Protein AF-A0A832TUD6-F1 (afdb_monomer)

Foldseek 3Di:
DVVLVVVLVVVVVVLVVQLVVLVVDPDPVSVVSNVVSVVVNVVSVCSVVVVVVVVVVVVVCCVPPVPPPDD

Mean predicted aligned error: 7.3 Å

Radius of gyration: 18.32 Å; Cα contacts (8 Å, |Δi|>4): 26; chains: 1; bounding box: 36×19×51 Å

Solvent-accessible surface area (backbone atoms only — not comparable to full-atom values): 4051 Å² total; per-residue (Å²): 114,69,67,57,58,54,48,47,52,64,50,50,53,59,50,50,52,50,46,55,60,27,67,75,47,88,49,72,63,24,54,52,50,45,52,52,49,50,57,51,51,54,52,47,52,49,53,56,48,57,48,54,51,52,51,51,53,53,53,49,44,36,73,76,67,56,64,80,83,71,136

Nearest PDB structures (foldseek):
  2ic6-assembly1_A  TM=7.313E-01  e=1.823E+00  Orthohantavirus sinnombreense
  7cg3-assembly1_E  TM=6.571E-01  e=4.273E+00  Thermochaetoides thermophila

Secondary structure (DSSP, 8-state):
-HHHHHHHHHHHHHHHHHHHHHHT--SHHHHHHHHHHHHHHHHHHHHHHHHHHHHHHHHHHHHHH-TT---

pLDDT: mean 87.02, std 13.54, range [39.97, 98.5]

Structure (mmCIF, N/CA/C/O backbone):
data_AF-A0A832TUD6-F1
#
_entry.id   AF-A0A832TUD6-F1
#
loop_
_atom_site.group_PDB
_atom_site.id
_atom_site.type_symbol
_atom_site.label_atom_id
_atom_site.label_alt_id
_atom_site.label_comp_id
_atom_site.label_asym_id
_atom_site.label_entity_id
_atom_site.label_seq_id
_atom_site.pdbx_PDB_ins_code
_atom_site.Cartn_x
_atom_site.Cartn_y
_atom_site.Cartn_z
_atom_site.occupancy
_atom_site.B_iso_or_equiv
_atom_site.auth_seq_id
_atom_site.auth_comp_id
_atom_site.auth_asym_id
_atom_site.auth_atom_id
_atom_site.pdbx_PDB_model_num
ATOM 1 N N . MET A 1 1 ? -9.387 4.442 15.858 1.00 59.22 1 MET A N 1
ATOM 2 C CA . MET A 1 1 ? -10.128 3.437 15.058 1.00 59.22 1 MET A CA 1
ATOM 3 C C . MET A 1 1 ? -10.113 3.818 13.594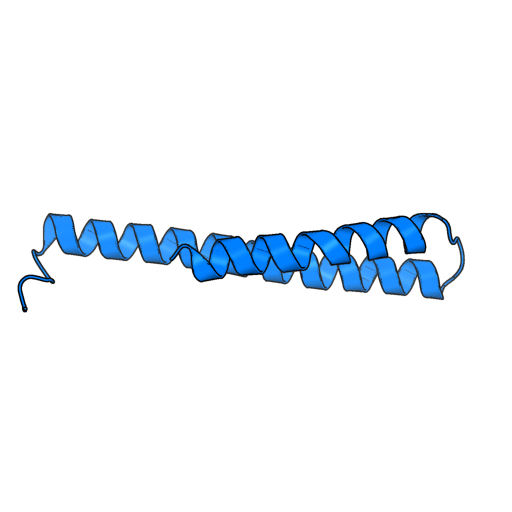 1.00 59.22 1 MET A C 1
ATOM 5 O O . MET A 1 1 ? -9.271 3.290 12.892 1.00 59.22 1 MET A O 1
ATOM 9 N N . GLN A 1 2 ? -10.942 4.772 13.155 1.00 64.62 2 GLN A N 1
ATOM 10 C CA . GLN A 1 2 ? -10.997 5.203 11.748 1.00 64.62 2 GLN A CA 1
ATOM 11 C C . GLN A 1 2 ? -9.654 5.706 11.211 1.00 64.62 2 GLN A C 1
ATOM 13 O O . GLN A 1 2 ? -9.284 5.377 10.096 1.00 64.62 2 GLN A O 1
ATOM 18 N N . GLN A 1 3 ? -8.888 6.419 12.037 1.00 74.00 3 GLN A N 1
ATOM 19 C CA . GLN A 1 3 ? -7.641 7.052 11.614 1.00 74.00 3 GLN A CA 1
ATOM 20 C C . GLN A 1 3 ? -6.582 6.069 11.078 1.00 74.00 3 GLN A C 1
ATOM 22 O O . GLN A 1 3 ? -5.861 6.428 10.158 1.00 74.00 3 GLN A O 1
ATOM 27 N N . PHE A 1 4 ? -6.509 4.837 11.601 1.00 76.19 4 PHE A N 1
ATOM 28 C CA . PHE A 1 4 ? -5.527 3.843 11.143 1.00 76.19 4 PHE A CA 1
ATOM 29 C C . PHE A 1 4 ? -5.939 3.164 9.837 1.00 76.19 4 PHE A C 1
ATOM 31 O O . PHE A 1 4 ? -5.105 3.040 8.951 1.00 76.19 4 PHE A O 1
ATOM 38 N N . ALA A 1 5 ? -7.216 2.798 9.684 1.00 79.75 5 ALA A N 1
ATOM 39 C CA . ALA A 1 5 ? -7.726 2.265 8.419 1.00 79.75 5 ALA A CA 1
ATOM 40 C C . ALA A 1 5 ? -7.609 3.313 7.300 1.00 79.75 5 ALA A C 1
ATOM 42 O O . ALA A 1 5 ? -7.069 3.035 6.237 1.00 79.75 5 ALA A O 1
ATOM 43 N N . THR A 1 6 ? -7.999 4.563 7.584 1.00 87.31 6 THR A N 1
ATOM 44 C CA . THR A 1 6 ? -7.826 5.680 6.647 1.00 87.31 6 THR A CA 1
ATOM 45 C C . THR A 1 6 ? -6.358 5.909 6.291 1.00 87.31 6 THR A C 1
ATOM 47 O O .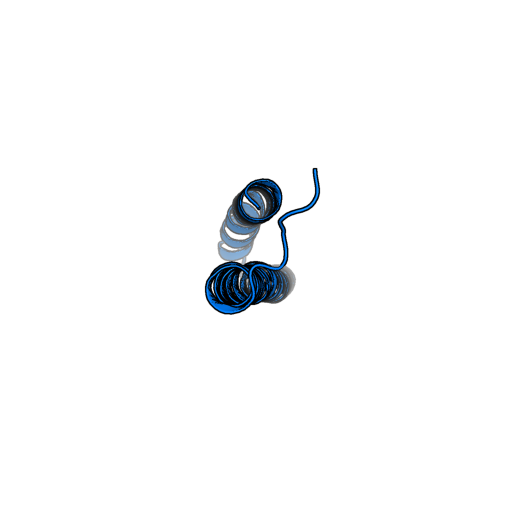 THR A 1 6 ? -6.057 6.181 5.134 1.00 87.31 6 THR A O 1
ATOM 50 N N . LEU A 1 7 ? -5.438 5.784 7.253 1.00 89.81 7 LEU A N 1
ATOM 51 C CA . LEU A 1 7 ? -4.007 5.902 6.985 1.00 89.81 7 LEU A CA 1
ATOM 52 C C . LEU A 1 7 ? -3.494 4.750 6.107 1.00 89.81 7 LEU A C 1
ATOM 54 O O . LEU A 1 7 ? -2.765 5.007 5.155 1.00 89.81 7 LEU A O 1
ATOM 58 N N . ASN A 1 8 ? -3.897 3.506 6.383 1.00 91.75 8 ASN A N 1
ATOM 59 C CA . ASN A 1 8 ? -3.535 2.347 5.563 1.00 91.75 8 ASN A CA 1
ATOM 60 C C . ASN A 1 8 ? -4.005 2.518 4.112 1.00 91.75 8 ASN A C 1
ATOM 62 O O . ASN A 1 8 ? -3.211 2.339 3.188 1.00 91.75 8 ASN A O 1
ATOM 66 N N . ASP A 1 9 ? -5.245 2.960 3.904 1.00 91.56 9 ASP A N 1
ATOM 67 C CA . ASP A 1 9 ? -5.777 3.240 2.566 1.00 91.56 9 ASP A CA 1
ATOM 68 C C . ASP A 1 9 ? -5.008 4.377 1.871 1.00 91.56 9 ASP A C 1
ATOM 70 O O . ASP A 1 9 ? -4.657 4.286 0.691 1.00 91.56 9 ASP A O 1
ATOM 74 N N . GLN A 1 10 ? -4.676 5.439 2.613 1.00 95.38 10 GLN A N 1
ATOM 75 C CA . GLN A 1 10 ? -3.870 6.550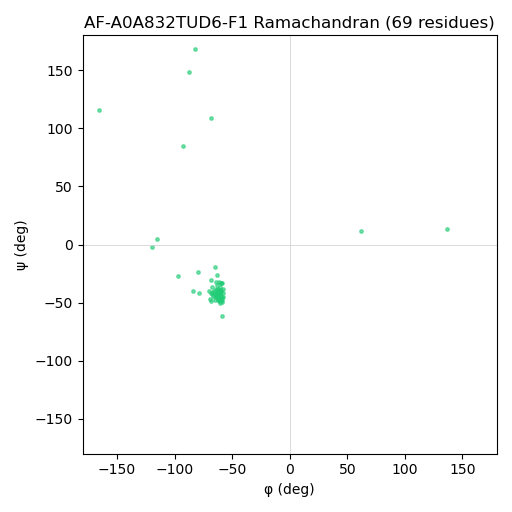 2.104 1.00 95.38 10 GLN A CA 1
ATOM 76 C C . GLN A 1 10 ? -2.449 6.134 1.712 1.00 95.38 10 GLN A C 1
ATOM 78 O O . GLN A 1 10 ? -1.874 6.785 0.844 1.00 95.38 10 GLN A O 1
ATOM 83 N N . ILE A 1 11 ? -1.892 5.071 2.301 1.00 96.31 11 ILE A N 1
ATOM 84 C CA . ILE A 1 11 ? -0.588 4.510 1.919 1.00 96.31 11 ILE A CA 1
ATOM 85 C C . ILE A 1 11 ? -0.729 3.538 0.736 1.00 96.31 11 ILE A C 1
ATOM 87 O O . ILE A 1 11 ? 0.094 3.579 -0.181 1.00 96.31 11 ILE A O 1
ATOM 91 N N . ARG A 1 12 ? -1.781 2.704 0.693 1.00 96.19 12 ARG A N 1
ATOM 92 C CA . ARG A 1 12 ? -2.029 1.779 -0.434 1.00 96.19 12 ARG A CA 1
ATOM 93 C C . ARG A 1 12 ? -2.205 2.512 -1.767 1.00 96.19 12 ARG A C 1
ATOM 95 O O . ARG A 1 12 ? -1.766 2.008 -2.802 1.00 96.19 12 ARG A O 1
ATOM 102 N N . ASN A 1 13 ? -2.785 3.714 -1.760 1.00 96.69 13 ASN A N 1
ATOM 103 C CA . ASN A 1 13 ? -2.971 4.525 -2.969 1.00 96.69 13 ASN A CA 1
ATOM 104 C C . ASN A 1 13 ? -1.650 4.866 -3.699 1.00 96.69 13 ASN A C 1
ATOM 106 O O . ASN A 1 13 ? -1.480 4.445 -4.845 1.00 96.69 13 ASN A O 1
ATOM 110 N N . PRO A 1 14 ? -0.685 5.583 -3.093 1.00 98.25 14 PRO A N 1
ATOM 111 C CA . PRO A 1 14 ? 0.604 5.846 -3.727 1.00 98.25 14 PRO A CA 1
ATOM 112 C C . PRO A 1 14 ? 1.411 4.563 -3.969 1.00 98.25 14 PRO A C 1
ATOM 114 O O . PRO A 1 14 ? 2.102 4.478 -4.983 1.00 98.25 14 PRO A O 1
ATOM 117 N N . LEU A 1 15 ? 1.291 3.542 -3.110 1.00 98.25 15 LEU A N 1
ATOM 118 C CA . LEU A 1 15 ? 1.934 2.244 -3.333 1.00 98.25 15 LEU A CA 1
ATOM 119 C C . LEU A 1 15 ? 1.456 1.581 -4.635 1.00 98.25 15 LEU A C 1
ATOM 121 O O . LEU A 1 15 ? 2.271 1.078 -5.405 1.00 98.25 15 LEU A O 1
ATOM 125 N N . SER A 1 16 ? 0.155 1.656 -4.926 1.00 98.06 16 SER A N 1
ATOM 126 C CA . SER A 1 16 ? -0.429 1.146 -6.172 1.00 98.06 16 SER A CA 1
ATOM 127 C C . SER A 1 16 ? 0.140 1.859 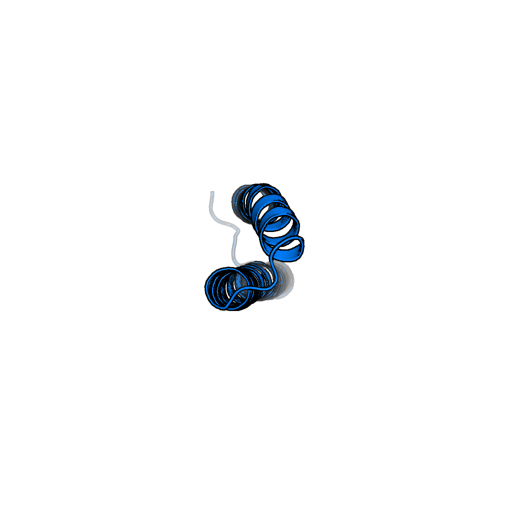-7.401 1.00 98.06 16 SER A C 1
ATOM 129 O O . SER A 1 16 ? 0.444 1.219 -8.407 1.00 98.06 16 SER A O 1
ATOM 131 N N . VAL A 1 17 ? 0.352 3.178 -7.312 1.00 98.38 17 VAL A N 1
ATOM 132 C CA . VAL A 1 17 ? 0.999 3.958 -8.380 1.00 98.38 17 VAL A CA 1
ATOM 133 C C . VAL A 1 17 ? 2.454 3.521 -8.574 1.00 98.38 17 VAL A C 1
ATOM 135 O O . VAL A 1 17 ? 2.886 3.347 -9.711 1.00 98.38 17 VAL A O 1
ATOM 138 N N . ILE A 1 18 ? 3.202 3.285 -7.491 1.00 98.31 18 ILE A N 1
ATOM 139 C CA . ILE A 1 18 ? 4.585 2.782 -7.554 1.00 98.31 18 ILE A CA 1
ATOM 140 C C . ILE A 1 18 ? 4.638 1.412 -8.238 1.00 98.31 18 ILE A C 1
ATOM 142 O O . ILE A 1 18 ? 5.455 1.213 -9.136 1.00 98.31 18 ILE A O 1
ATOM 146 N N . VAL A 1 19 ? 3.754 0.485 -7.854 1.00 98.31 19 VAL A N 1
ATOM 147 C CA . VAL A 1 19 ? 3.661 -0.851 -8.464 1.00 98.31 19 VAL A CA 1
ATOM 148 C C . VAL A 1 19 ? 3.347 -0.751 -9.952 1.00 98.31 19 VAL A C 1
ATOM 150 O O . VAL A 1 19 ? 3.998 -1.413 -10.755 1.00 98.31 19 VAL A O 1
ATOM 153 N N . MET A 1 20 ? 2.392 0.102 -10.333 1.00 98.19 20 MET A N 1
ATOM 154 C CA . MET A 1 20 ? 2.054 0.341 -11.736 1.00 98.19 20 MET A CA 1
ATOM 155 C C . MET A 1 20 ? 3.271 0.847 -12.523 1.00 98.19 20 MET A C 1
ATOM 157 O O . MET A 1 20 ? 3.589 0.294 -13.571 1.00 98.19 20 MET A O 1
ATOM 161 N N . LEU A 1 21 ? 3.969 1.869 -12.014 1.00 98.06 21 LEU A N 1
ATOM 162 C CA . LEU A 1 21 ? 5.143 2.450 -12.672 1.00 98.06 21 LEU A CA 1
ATOM 163 C C . LEU A 1 21 ? 6.277 1.431 -12.827 1.00 98.06 21 LEU A C 1
ATOM 165 O O . LEU A 1 21 ? 6.842 1.304 -13.911 1.00 98.06 21 LEU A O 1
ATOM 169 N N . ALA A 1 22 ? 6.580 0.682 -11.766 1.00 97.62 22 ALA A N 1
ATOM 170 C CA . ALA A 1 22 ? 7.608 -0.352 -11.793 1.00 97.62 22 ALA A CA 1
ATOM 171 C C . ALA A 1 22 ? 7.217 -1.541 -12.683 1.00 97.62 22 ALA A C 1
ATOM 173 O O . ALA A 1 22 ? 8.081 -2.145 -13.305 1.00 97.62 22 ALA A O 1
ATOM 174 N N . GLY A 1 23 ? 5.924 -1.852 -12.803 1.00 97.19 23 GLY A N 1
ATOM 175 C CA . GLY A 1 23 ? 5.422 -2.933 -13.653 1.00 97.19 23 GLY A CA 1
ATOM 176 C C . GLY A 1 23 ? 5.647 -2.719 -15.153 1.00 97.19 23 GLY A C 1
ATOM 177 O O . GLY A 1 23 ? 5.632 -3.689 -15.907 1.00 97.19 23 GLY A O 1
ATOM 178 N N . PHE A 1 24 ? 5.881 -1.480 -15.598 1.00 96.94 24 PHE A N 1
ATOM 179 C CA . PHE A 1 24 ? 6.252 -1.196 -16.989 1.00 96.94 24 PHE A CA 1
ATOM 180 C C . PHE A 1 24 ? 7.730 -1.466 -17.284 1.00 96.94 24 PHE A C 1
ATOM 182 O O . PHE A 1 24 ? 8.095 -1.672 -18.442 1.00 96.94 24 PHE A O 1
ATOM 189 N N . GLY A 1 25 ? 8.585 -1.444 -16.261 1.00 94.06 25 GLY A N 1
ATOM 190 C CA . GLY A 1 25 ? 10.006 -1.716 -16.405 1.00 94.06 25 GLY A CA 1
ATOM 191 C C . GLY A 1 25 ? 10.316 -3.208 -16.301 1.00 94.06 25 GLY A C 1
ATOM 192 O O . GLY A 1 25 ? 9.646 -3.968 -15.606 1.00 94.06 25 GLY A O 1
ATOM 193 N N . SER A 1 26 ? 11.350 -3.646 -17.016 1.00 93.00 26 SER A N 1
ATOM 194 C CA . SER A 1 26 ? 11.835 -5.039 -16.991 1.00 93.00 26 SER A CA 1
ATOM 195 C C . SER A 1 26 ? 13.246 -5.160 -16.411 1.00 93.00 26 SER A C 1
ATOM 197 O O . SER A 1 26 ? 13.835 -6.239 -16.444 1.00 93.00 26 SER A O 1
ATOM 199 N N . ASP A 1 27 ? 13.805 -4.050 -15.927 1.00 97.31 27 ASP A N 1
ATOM 200 C CA . ASP A 1 27 ? 15.150 -4.005 -15.369 1.00 97.31 27 ASP A CA 1
ATOM 201 C C . ASP A 1 27 ? 15.190 -4.478 -13.907 1.00 97.31 27 ASP A C 1
ATOM 203 O O . ASP A 1 27 ? 14.172 -4.646 -13.228 1.00 97.31 27 ASP A O 1
ATOM 207 N N . GLU A 1 28 ? 16.405 -4.701 -13.412 1.00 97.88 28 GLU A N 1
ATOM 208 C CA . GLU A 1 28 ? 16.642 -5.164 -12.043 1.00 97.88 28 GLU A CA 1
ATOM 209 C C . GLU A 1 28 ? 16.074 -4.190 -10.995 1.00 97.88 28 GLU A C 1
ATOM 211 O O . GLU A 1 28 ? 15.590 -4.603 -9.941 1.00 97.88 28 GLU A O 1
ATOM 216 N N . ASN A 1 29 ? 16.089 -2.888 -11.287 1.00 97.81 29 ASN A N 1
ATOM 217 C CA . ASN A 1 29 ? 15.550 -1.874 -10.385 1.00 97.81 29 ASN A CA 1
ATOM 218 C C . ASN A 1 29 ? 14.028 -1.982 -10.267 1.00 97.81 29 ASN A C 1
ATOM 220 O O . ASN A 1 29 ? 13.497 -1.909 -9.162 1.00 97.81 29 ASN A O 1
ATOM 224 N N . SER A 1 30 ? 13.334 -2.217 -11.377 1.00 98.00 30 SER A N 1
ATOM 225 C CA . SER A 1 30 ? 11.886 -2.423 -11.420 1.00 98.00 30 SER A CA 1
ATOM 226 C C . SER A 1 30 ? 11.4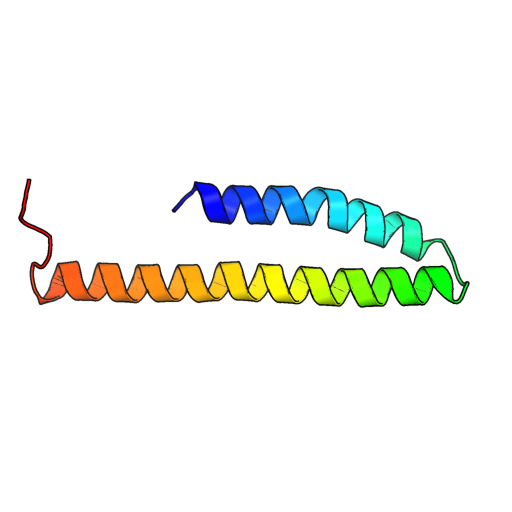85 -3.639 -10.590 1.00 98.00 30 SER A C 1
ATOM 228 O O . SER A 1 30 ? 10.564 -3.556 -9.778 1.00 98.00 30 SER A O 1
ATOM 230 N N . GLN A 1 31 ? 12.237 -4.739 -10.699 1.00 98.12 31 GLN A N 1
ATOM 231 C CA . GLN A 1 31 ? 12.017 -5.930 -9.872 1.00 98.12 31 GLN A CA 1
ATOM 232 C C . GLN A 1 31 ? 12.214 -5.635 -8.380 1.00 98.12 31 GLN A C 1
ATOM 234 O O . GLN A 1 31 ? 11.336 -5.951 -7.576 1.00 98.12 31 GLN A O 1
ATOM 239 N N . LYS A 1 32 ? 13.301 -4.948 -8.008 1.00 98.38 32 LYS A N 1
ATOM 240 C CA . LYS A 1 32 ? 13.556 -4.543 -6.615 1.00 98.38 32 LYS A CA 1
ATOM 241 C C . LYS A 1 32 ? 12.462 -3.628 -6.067 1.00 98.38 32 LYS A C 1
ATOM 243 O O . LYS A 1 32 ? 12.067 -3.775 -4.914 1.00 98.38 32 LYS A O 1
ATOM 248 N N . ILE A 1 33 ? 11.953 -2.691 -6.868 1.00 98.44 33 ILE A N 1
ATOM 249 C CA . ILE A 1 33 ? 10.853 -1.808 -6.455 1.00 98.44 33 ILE A CA 1
ATOM 250 C C . ILE A 1 33 ? 9.586 -2.626 -6.192 1.00 98.44 33 ILE A C 1
ATOM 252 O O . ILE A 1 33 ? 8.939 -2.418 -5.167 1.00 98.44 33 ILE A O 1
ATOM 256 N N . LEU A 1 34 ? 9.254 -3.580 -7.065 1.00 98.50 34 LEU A N 1
ATOM 257 C CA . LEU A 1 34 ? 8.101 -4.463 -6.874 1.00 98.50 34 LEU A CA 1
ATOM 258 C C . LEU A 1 34 ? 8.244 -5.341 -5.622 1.00 98.50 34 LEU A C 1
ATOM 260 O O . LEU A 1 34 ? 7.268 -5.528 -4.899 1.00 98.50 34 LEU A O 1
ATOM 264 N N . GLU A 1 35 ? 9.443 -5.846 -5.329 1.00 98.38 35 GLU A N 1
ATOM 265 C CA . GLU A 1 35 ? 9.722 -6.577 -4.087 1.00 98.38 35 GLU A CA 1
ATOM 266 C C . 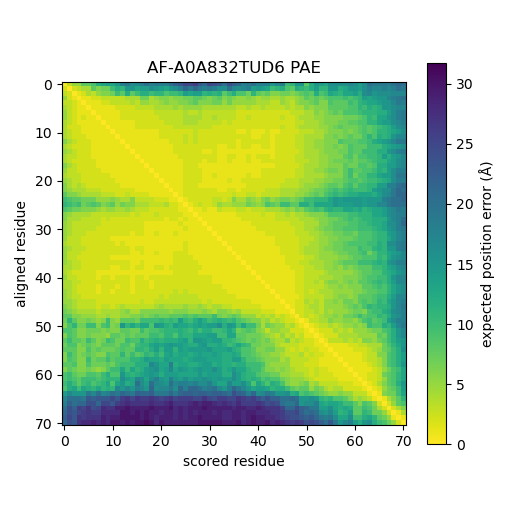GLU A 1 35 ? 9.501 -5.699 -2.852 1.00 98.38 35 GLU A C 1
ATOM 268 O O . GLU A 1 35 ? 8.756 -6.082 -1.952 1.00 98.38 35 GLU A O 1
ATOM 273 N N . ARG A 1 36 ? 10.056 -4.480 -2.835 1.00 98.38 36 ARG A N 1
ATOM 274 C CA . ARG A 1 36 ? 9.831 -3.537 -1.727 1.00 98.38 36 ARG A CA 1
ATOM 275 C C . ARG A 1 36 ? 8.376 -3.126 -1.590 1.00 98.38 36 ARG A C 1
ATOM 277 O O . ARG A 1 36 ? 7.903 -2.947 -0.471 1.00 98.38 36 ARG A O 1
ATOM 284 N N . ALA A 1 37 ? 7.653 -3.003 -2.697 1.00 98.31 37 ALA A N 1
ATOM 285 C CA . ALA A 1 37 ? 6.237 -2.695 -2.647 1.00 98.31 37 ALA A CA 1
ATOM 286 C C . ALA A 1 37 ? 5.432 -3.817 -1.970 1.00 98.31 37 ALA A C 1
ATOM 288 O O . ALA A 1 37 ? 4.550 -3.525 -1.166 1.00 98.31 37 ALA A O 1
ATOM 289 N N . ARG A 1 38 ? 5.783 -5.088 -2.217 1.00 98.19 38 ARG A N 1
ATOM 290 C CA . ARG A 1 38 ? 5.181 -6.243 -1.525 1.00 98.19 38 ARG A CA 1
ATOM 291 C C . ARG A 1 38 ? 5.518 -6.273 -0.036 1.00 98.19 38 ARG A C 1
ATOM 293 O O . ARG A 1 38 ? 4.640 -6.574 0.768 1.00 98.19 38 ARG A O 1
ATOM 300 N N . ASP A 1 39 ? 6.756 -5.938 0.336 1.00 98.25 39 ASP A N 1
ATOM 301 C CA . ASP A 1 39 ? 7.153 -5.830 1.747 1.00 98.25 39 ASP A CA 1
ATOM 302 C C . ASP A 1 39 ? 6.270 -4.806 2.482 1.00 98.25 39 ASP A C 1
ATOM 304 O O . ASP A 1 39 ? 5.772 -5.073 3.578 1.00 98.25 39 ASP A O 1
ATOM 308 N N . ILE A 1 40 ? 6.044 -3.641 1.863 1.00 97.81 40 ILE A N 1
ATOM 309 C CA . ILE A 1 40 ? 5.195 -2.582 2.421 1.00 97.81 40 ILE A CA 1
ATOM 310 C C . ILE A 1 40 ? 3.744 -3.056 2.528 1.00 97.81 40 ILE A C 1
ATOM 312 O O . ILE A 1 40 ? 3.148 -2.909 3.592 1.00 97.81 40 ILE A O 1
ATOM 316 N N . ASP A 1 41 ? 3.187 -3.652 1.473 1.00 96.81 41 ASP A N 1
ATOM 317 C CA . ASP A 1 41 ? 1.800 -4.135 1.465 1.00 96.81 41 ASP A CA 1
ATOM 318 C C . ASP A 1 41 ? 1.550 -5.163 2.585 1.00 96.81 41 ASP A C 1
ATOM 320 O O . ASP A 1 41 ? 0.597 -5.043 3.354 1.00 96.81 41 ASP A O 1
ATOM 324 N N . SER A 1 42 ? 2.501 -6.079 2.800 1.00 96.25 42 SER A N 1
ATOM 325 C CA . SER A 1 42 ? 2.455 -7.046 3.905 1.00 96.25 42 SER A CA 1
ATOM 326 C C . SER A 1 42 ? 2.433 -6.384 5.292 1.00 96.25 42 SER A C 1
ATOM 328 O O . SER A 1 42 ? 1.768 -6.862 6.216 1.00 96.25 42 SER A O 1
ATOM 330 N N . ILE A 1 43 ? 3.148 -5.268 5.471 1.00 94.56 43 ILE A N 1
ATOM 331 C CA . ILE A 1 43 ? 3.116 -4.497 6.721 1.00 94.56 43 ILE A CA 1
ATOM 332 C C . ILE A 1 43 ? 1.736 -3.857 6.921 1.00 94.56 43 ILE A C 1
ATOM 334 O O . ILE A 1 43 ? 1.206 -3.907 8.036 1.00 94.56 43 ILE A O 1
ATOM 338 N N . LEU A 1 44 ? 1.139 -3.299 5.863 1.00 93.06 44 LEU A N 1
ATOM 339 C CA . LEU A 1 44 ? -0.197 -2.692 5.916 1.00 93.06 44 LEU A CA 1
ATOM 340 C C . LEU A 1 44 ? -1.265 -3.736 6.278 1.00 93.06 44 LEU A C 1
ATOM 342 O O . LEU A 1 44 ? -2.080 -3.485 7.169 1.00 93.06 44 LEU A O 1
ATOM 346 N N . ASP A 1 45 ? -1.195 -4.937 5.699 1.00 91.56 45 ASP A N 1
ATOM 347 C CA . ASP A 1 45 ? -2.096 -6.056 6.014 1.00 91.56 45 ASP A CA 1
ATOM 348 C C . ASP A 1 45 ? -2.018 -6.483 7.486 1.00 91.56 45 ASP A C 1
ATOM 350 O O . ASP A 1 45 ? -3.033 -6.761 8.140 1.00 91.56 45 ASP A O 1
ATOM 354 N N . ARG A 1 46 ? -0.804 -6.521 8.045 1.00 89.56 46 ARG A N 1
ATOM 355 C CA . ARG A 1 46 ? -0.597 -6.849 9.463 1.00 89.56 46 ARG A CA 1
ATOM 356 C C . ARG A 1 46 ? -1.149 -5.766 10.381 1.00 89.56 46 ARG A C 1
ATOM 358 O O . ARG A 1 46 ? -1.682 -6.103 11.439 1.00 89.56 46 ARG A O 1
ATOM 365 N N . LEU A 1 47 ? -1.044 -4.496 9.990 1.00 86.94 47 LEU A N 1
ATOM 366 C CA . LEU A 1 47 ? -1.637 -3.380 10.728 1.00 86.94 47 LEU A CA 1
ATOM 367 C C . LEU A 1 47 ? -3.169 -3.460 10.725 1.00 86.94 47 LEU A C 1
ATOM 369 O O . LEU A 1 47 ? -3.773 -3.349 11.794 1.00 86.94 47 LEU A O 1
ATOM 373 N N . ASP A 1 48 ? -3.787 -3.740 9.572 1.00 84.88 48 ASP A N 1
ATOM 374 C CA . ASP A 1 48 ? -5.239 -3.939 9.463 1.00 84.88 48 ASP A CA 1
ATOM 375 C C . ASP A 1 48 ? -5.702 -5.107 10.352 1.00 84.88 48 ASP A C 1
ATOM 377 O O . ASP A 1 48 ? -6.637 -4.974 11.148 1.00 84.88 48 ASP A O 1
ATOM 381 N N . THR A 1 49 ? -5.004 -6.243 10.273 1.00 81.06 49 THR A N 1
ATOM 382 C CA . THR A 1 49 ? -5.363 -7.468 11.004 1.00 81.06 49 THR A CA 1
ATOM 383 C C . THR A 1 49 ? -5.178 -7.315 12.516 1.00 81.06 49 THR A C 1
ATOM 385 O O . THR A 1 49 ? -6.090 -7.613 13.290 1.00 81.06 49 THR A O 1
ATOM 388 N N . GLY A 1 50 ? -4.025 -6.809 12.968 1.00 78.81 50 GLY A N 1
ATOM 389 C CA . GLY A 1 50 ? -3.753 -6.602 14.395 1.00 78.81 50 GLY A CA 1
ATOM 390 C C . GLY A 1 50 ? -4.728 -5.613 15.042 1.00 78.81 50 GLY A C 1
ATOM 391 O O . GLY A 1 50 ? -5.112 -5.767 16.209 1.00 78.81 50 GLY A O 1
ATOM 392 N N . TRP A 1 51 ? -5.191 -4.630 14.268 1.00 73.69 51 TRP A N 1
ATOM 393 C CA . TRP A 1 51 ? -6.213 -3.692 14.710 1.00 73.69 51 TRP A CA 1
ATOM 394 C C . TRP A 1 51 ? -7.591 -4.345 14.861 1.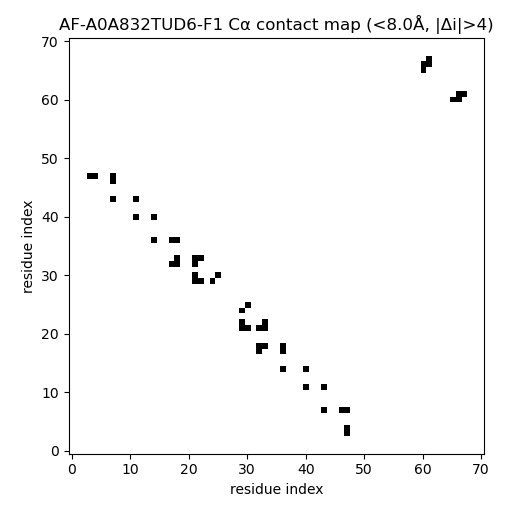00 73.69 51 TRP A C 1
ATOM 396 O O . TRP A 1 51 ? -8.246 -4.165 15.893 1.00 73.69 51 TRP A O 1
ATOM 406 N N . GLN A 1 52 ? -8.025 -5.133 13.871 1.00 78.06 52 GLN A N 1
ATOM 407 C CA . GLN A 1 52 ? -9.302 -5.852 13.927 1.00 78.06 52 GLN 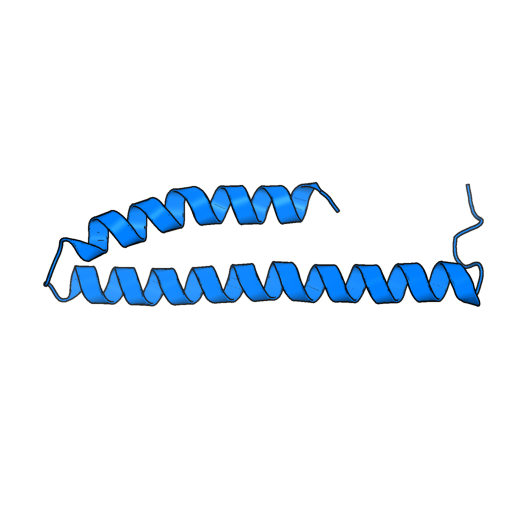A CA 1
ATOM 408 C C . GLN A 1 52 ? -9.377 -6.820 15.114 1.00 78.06 52 GLN A C 1
ATOM 410 O O . GLN A 1 52 ? -10.408 -6.891 15.788 1.00 78.06 52 GLN A O 1
ATOM 415 N N . GLU A 1 53 ? -8.290 -7.530 15.416 1.00 79.19 53 GLU A N 1
ATOM 416 C CA . GLU A 1 53 ? -8.238 -8.430 16.572 1.00 79.19 53 GLU A CA 1
ATOM 417 C C . GLU A 1 53 ? -8.305 -7.663 17.903 1.00 79.19 53 GLU A C 1
ATOM 419 O O . GLU A 1 53 ? -9.069 -8.032 18.799 1.00 79.19 53 GLU A O 1
ATOM 424 N N . SER A 1 54 ? -7.614 -6.524 18.011 1.00 80.00 54 SER A N 1
ATOM 425 C CA . SER A 1 54 ? -7.688 -5.655 19.198 1.00 80.00 54 SER A CA 1
ATOM 426 C C . SER A 1 54 ? -9.103 -5.099 19.433 1.00 80.00 54 SER A C 1
ATOM 428 O O . SER A 1 54 ? -9.582 -5.038 20.569 1.00 80.00 54 SER A O 1
ATOM 430 N N . GLU A 1 55 ? -9.817 -4.743 18.360 1.00 80.62 55 GLU A N 1
ATOM 431 C CA . GLU A 1 55 ? -11.234 -4.349 18.385 1.00 80.62 55 GLU A CA 1
ATOM 432 C C . GLU A 1 55 ? -12.135 -5.454 18.944 1.00 80.62 55 GLU A C 1
ATOM 434 O O . GLU A 1 55 ? -12.984 -5.187 19.803 1.00 80.62 55 GLU A O 1
ATOM 439 N N . LYS A 1 56 ? -11.957 -6.692 18.467 1.00 80.56 56 LYS A N 1
ATOM 440 C CA . LYS A 1 56 ? -12.745 -7.852 18.908 1.00 80.56 56 LYS A CA 1
ATOM 441 C C . LYS A 1 56 ? -12.535 -8.121 20.394 1.00 80.56 56 LYS A C 1
ATOM 443 O O . LYS A 1 56 ? -13.520 -8.237 21.125 1.00 80.56 56 LYS A O 1
ATOM 448 N N . VAL A 1 57 ? -11.281 -8.133 20.853 1.00 83.19 57 VAL A N 1
ATOM 449 C CA . VAL A 1 57 ? -10.940 -8.332 22.271 1.00 83.19 57 VAL A CA 1
ATOM 450 C C . VAL A 1 57 ? -11.547 -7.227 23.136 1.00 83.19 57 VAL A C 1
ATOM 452 O O . VAL A 1 57 ? -12.221 -7.520 24.124 1.00 83.19 57 VAL A O 1
ATOM 455 N N . ARG A 1 58 ? -11.407 -5.953 22.747 1.00 82.31 58 ARG A N 1
ATOM 456 C CA . ARG A 1 58 ? -11.982 -4.825 23.501 1.00 82.31 58 ARG A CA 1
ATOM 457 C C . ARG A 1 58 ? -13.508 -4.909 23.597 1.00 82.31 58 ARG A C 1
ATOM 459 O O . ARG A 1 58 ? -14.067 -4.686 24.671 1.00 82.31 58 ARG A O 1
ATOM 466 N N . LYS A 1 59 ? -14.193 -5.234 22.493 1.00 83.81 59 LYS A N 1
ATOM 467 C CA . LYS A 1 59 ? -15.659 -5.405 22.467 1.00 83.81 59 LYS A CA 1
ATOM 468 C C . LYS A 1 59 ? -16.103 -6.576 23.340 1.00 83.81 59 LYS A C 1
ATOM 470 O O . LYS A 1 59 ? -17.076 -6.436 24.079 1.00 83.81 59 LYS A O 1
ATOM 475 N N . PHE A 1 60 ? -15.383 -7.696 23.285 1.00 84.31 60 PHE A N 1
ATOM 476 C CA . PHE A 1 60 ? -15.638 -8.859 24.129 1.00 84.31 60 PHE A CA 1
ATOM 477 C C . PHE A 1 60 ? -15.499 -8.509 25.618 1.00 84.31 60 PHE A C 1
ATOM 479 O O . PHE A 1 60 ? -16.435 -8.728 26.386 1.00 84.31 60 PHE A O 1
ATOM 486 N N . LEU A 1 61 ? -14.389 -7.876 26.015 1.00 85.38 61 LEU A N 1
ATOM 487 C CA . LEU A 1 61 ? -14.151 -7.472 27.404 1.00 85.38 61 LEU A CA 1
ATOM 488 C C . LEU A 1 61 ? -15.211 -6.486 27.912 1.00 85.38 61 LEU A C 1
ATOM 490 O O . LEU A 1 61 ? -15.744 -6.671 29.004 1.00 85.38 61 LEU A O 1
ATOM 494 N N . LYS A 1 62 ? -15.590 -5.489 27.102 1.00 83.44 62 LYS A N 1
ATOM 495 C CA . LYS A 1 62 ? -16.653 -4.539 27.459 1.00 83.44 62 LYS A CA 1
ATOM 496 C C . LYS A 1 62 ? -18.008 -5.234 27.650 1.00 83.44 62 LYS A C 1
ATOM 498 O O . LYS A 1 62 ? -18.733 -4.897 28.580 1.00 83.44 62 LYS A O 1
ATOM 503 N N . LYS A 1 63 ? -18.345 -6.207 26.794 1.00 84.44 63 LYS A N 1
ATOM 504 C CA . LYS A 1 63 ? -19.620 -6.945 26.847 1.00 84.44 63 LYS A CA 1
ATOM 505 C C . LYS A 1 63 ? -19.712 -7.888 28.048 1.00 84.44 63 LYS A C 1
ATOM 507 O O . LYS A 1 63 ? -20.786 -8.011 28.625 1.00 84.44 63 LYS A O 1
ATOM 512 N N . HIS A 1 64 ? -18.619 -8.567 28.391 1.00 82.69 64 HIS A N 1
ATOM 513 C CA . HIS A 1 64 ? -18.634 -9.632 29.397 1.00 82.69 64 HIS A CA 1
ATOM 514 C C . HIS A 1 64 ? -18.206 -9.180 30.794 1.00 82.69 64 HIS A C 1
ATOM 516 O O . HIS A 1 64 ? -18.661 -9.765 31.771 1.00 82.69 64 HIS A O 1
ATOM 522 N N . TYR A 1 65 ? -17.374 -8.143 30.900 1.00 78.56 65 TYR A N 1
ATOM 523 C CA . TYR A 1 65 ? -16.806 -7.709 32.179 1.00 78.56 65 TYR A CA 1
ATOM 524 C C . TYR A 1 65 ? -17.173 -6.273 32.567 1.00 78.56 65 TYR A C 1
ATOM 526 O O . TYR A 1 65 ? -16.765 -5.820 33.630 1.00 78.56 65 TYR A O 1
ATOM 534 N N . GLY A 1 66 ? -17.914 -5.531 31.732 1.00 68.50 66 GLY A N 1
ATOM 535 C CA . GLY A 1 66 ? -18.331 -4.156 32.046 1.00 68.50 66 GLY A CA 1
ATOM 536 C C . GLY A 1 66 ? -17.174 -3.164 32.234 1.00 68.50 66 GLY A C 1
ATOM 537 O O . GLY A 1 66 ? -17.392 -2.046 32.695 1.00 68.50 66 GLY A O 1
ATOM 538 N N . ILE A 1 67 ? -15.942 -3.546 31.879 1.00 63.84 67 ILE A N 1
ATOM 539 C CA . ILE A 1 67 ? -14.764 -2.686 32.006 1.00 63.84 67 ILE A CA 1
ATOM 540 C C . ILE A 1 67 ? -14.915 -1.547 30.990 1.00 63.84 67 ILE A C 1
ATOM 542 O O . ILE A 1 67 ? -14.866 -1.765 29.776 1.00 63.84 67 ILE A O 1
ATOM 546 N N . GLY A 1 68 ? -15.173 -0.342 31.504 1.00 56.44 68 GLY A N 1
ATOM 547 C CA . GLY A 1 68 ? -15.476 0.859 30.718 1.00 56.44 68 GLY A CA 1
ATOM 548 C C . GLY A 1 68 ? -16.634 1.720 31.240 1.00 56.44 68 GLY A C 1
ATOM 549 O O . GL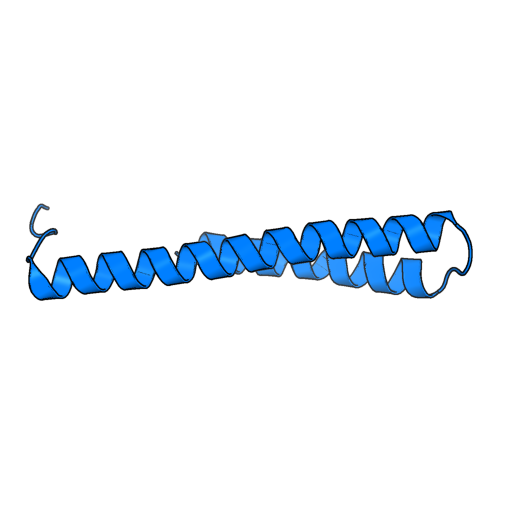Y A 1 68 ? -17.118 2.562 30.488 1.00 56.44 68 GLY A O 1
ATOM 550 N N . GLY A 1 69 ? -17.100 1.507 32.475 1.00 49.91 69 GLY A N 1
ATOM 551 C CA . GLY A 1 69 ? -17.893 2.485 33.225 1.00 49.91 69 GLY A CA 1
ATOM 552 C C . GLY A 1 69 ? -16.982 3.350 34.095 1.00 49.91 69 GLY A C 1
ATOM 553 O O . GLY A 1 69 ? -16.746 3.022 35.251 1.00 49.91 69 GLY A O 1
ATOM 554 N N . GLY A 1 70 ? -16.433 4.408 33.512 1.00 48.84 70 GLY A N 1
ATOM 555 C CA . GLY A 1 70 ? -15.641 5.437 34.179 1.00 48.84 70 GLY A CA 1
ATOM 556 C C . GLY A 1 70 ? -15.526 6.604 33.208 1.00 48.84 70 GLY A C 1
ATOM 557 O O . GLY A 1 70 ? -15.046 6.394 32.098 1.00 48.84 70 GLY A O 1
ATOM 558 N N . GLU A 1 71 ? -16.104 7.723 33.631 1.00 39.97 71 GLU A N 1
ATOM 559 C CA . GLU A 1 71 ? -16.449 8.977 32.936 1.00 39.97 71 GLU A CA 1
ATOM 560 C C . GLU A 1 71 ? -15.465 9.492 31.873 1.00 39.97 71 GLU A C 1
ATOM 562 O O . GLU A 1 71 ? -14.233 9.439 32.093 1.00 39.97 71 GLU A O 1
#

Sequence (71 aa):
MQQFATLNDQIRNPLSVIVMLAGFGSDENSQKILERARDIDSILDRLDTGWQESEKVRKFLKKHYGIGGGE